Protein AF-A0A7W2A0J7-F1 (afdb_monomer)

Sequence (103 aa):
MSDKPVGTRTIIVDCYRELIMVRQPASFRKTPSKQKFIDYPKTHFAHDMMQLRRSQNMMYQGHRLNLGTATIDVGSDSARAMFLATDANEGQFIQHLYFTKEK

Radius of gyration: 15.53 Å; Cα contacts (8 Å, |Δi|>4): 138; chains: 1; bounding box: 38×36×39 Å

Nearest PDB structures (foldseek):
  1xeb-assembly6_F  TM=2.505E-01  e=4.031E+00  Pseudomonas aeruginosa

Foldseek 3Di:
DDQDWDDDKDWPLVVVVVVQVVPQDPVCVVPPDPVSRDDDDLVNVLVVV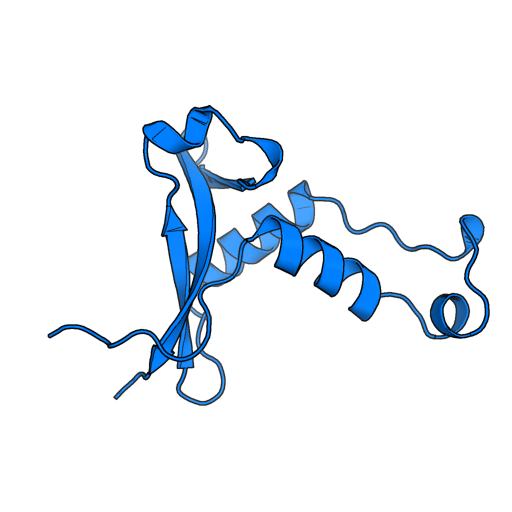LVCVVVVVQDDPQKGKDFAFDDPVCVVPVVRWHWRANDPPDTTTTTIITIGGHD

Structure (mmCIF, N/CA/C/O backbone):
data_AF-A0A7W2A0J7-F1
#
_entry.id   AF-A0A7W2A0J7-F1
#
loop_
_atom_site.group_PDB
_atom_site.id
_atom_site.type_symbol
_atom_site.label_atom_id
_atom_site.label_alt_id
_atom_site.label_comp_id
_atom_site.label_asym_id
_atom_site.label_entity_id
_atom_site.label_seq_id
_atom_site.pdbx_PDB_ins_code
_atom_site.Cartn_x
_atom_site.Cartn_y
_atom_site.Cartn_z
_atom_site.occupancy
_atom_site.B_iso_or_equiv
_atom_site.auth_seq_id
_atom_site.auth_comp_id
_atom_site.auth_asym_id
_atom_site.auth_atom_id
_atom_site.pdbx_PDB_model_num
ATOM 1 N N . MET A 1 1 ? 12.292 -19.014 -14.894 1.00 42.53 1 MET A N 1
ATOM 2 C CA . MET A 1 1 ? 11.123 -19.750 -14.360 1.00 42.53 1 MET A CA 1
ATOM 3 C C . MET A 1 1 ? 10.149 -18.714 -13.826 1.00 42.53 1 MET A C 1
ATOM 5 O O . MET 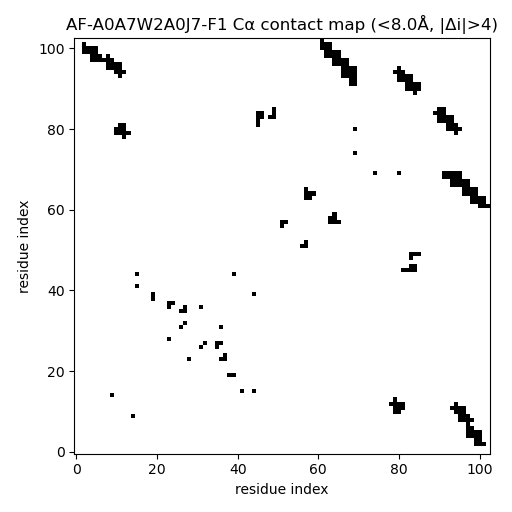A 1 1 ? 10.557 -17.931 -12.988 1.00 42.53 1 MET A O 1
ATOM 9 N N . SER A 1 2 ? 8.948 -18.602 -14.399 1.00 50.47 2 SER A N 1
ATOM 10 C CA . SER A 1 2 ? 8.006 -17.523 -14.066 1.00 50.47 2 SER A CA 1
ATOM 11 C C . SER A 1 2 ? 7.031 -17.994 -12.990 1.00 50.47 2 SER A C 1
ATOM 13 O O . SER A 1 2 ? 6.227 -18.898 -13.225 1.00 50.47 2 SER A O 1
ATOM 15 N N . ASP A 1 3 ? 7.142 -17.387 -11.814 1.00 65.31 3 ASP A N 1
ATOM 16 C CA . ASP A 1 3 ? 6.152 -17.452 -10.749 1.00 65.31 3 ASP A CA 1
ATOM 17 C C . ASP A 1 3 ? 4.818 -16.909 -11.275 1.00 65.31 3 ASP A C 1
ATOM 19 O O . ASP A 1 3 ? 4.685 -15.719 -11.572 1.00 65.31 3 ASP A O 1
ATOM 23 N N . LYS A 1 4 ? 3.825 -17.787 -11.454 1.00 73.25 4 LYS A N 1
ATOM 24 C CA . LYS A 1 4 ? 2.510 -17.360 -11.944 1.00 73.25 4 LYS A CA 1
ATOM 25 C C . LYS A 1 4 ? 1.831 -16.490 -10.879 1.00 73.25 4 LYS A C 1
ATOM 27 O O . LYS A 1 4 ? 1.771 -16.911 -9.719 1.00 73.25 4 LYS A O 1
ATOM 32 N N . PRO A 1 5 ? 1.289 -15.317 -11.252 1.00 78.56 5 PRO A N 1
ATOM 33 C CA . PRO A 1 5 ? 0.494 -14.521 -10.334 1.00 78.56 5 PRO A CA 1
ATOM 34 C C . PRO A 1 5 ? -0.747 -15.306 -9.896 1.00 78.56 5 PRO A C 1
ATOM 36 O O . PRO A 1 5 ? -1.359 -16.024 -10.692 1.00 78.56 5 PRO A O 1
ATOM 39 N N . VAL A 1 6 ? -1.101 -15.179 -8.621 1.00 83.06 6 VAL A N 1
ATOM 40 C CA . VAL A 1 6 ? -2.251 -15.837 -7.997 1.00 83.06 6 VAL A CA 1
ATOM 41 C C . VAL A 1 6 ? -3.198 -14.780 -7.443 1.00 83.06 6 VAL A C 1
ATOM 43 O O . VAL A 1 6 ? -2.774 -13.830 -6.787 1.00 83.06 6 VAL A O 1
ATOM 46 N N . GLY A 1 7 ? -4.492 -14.971 -7.704 1.00 82.50 7 GLY A N 1
ATOM 47 C CA . GLY A 1 7 ? -5.538 -14.026 -7.327 1.00 82.50 7 GLY A CA 1
ATOM 48 C C . GLY A 1 7 ? -5.601 -12.801 -8.241 1.00 82.50 7 GLY A C 1
ATOM 49 O O . GLY A 1 7 ? -5.043 -12.780 -9.339 1.00 82.50 7 GLY A O 1
ATOM 50 N N . THR A 1 8 ? -6.322 -11.781 -7.782 1.00 84.75 8 THR A N 1
ATOM 51 C CA . THR A 1 8 ? -6.535 -10.543 -8.536 1.00 84.75 8 THR A CA 1
ATOM 52 C C . THR A 1 8 ? -5.404 -9.555 -8.273 1.00 84.75 8 THR A C 1
ATOM 54 O O . THR A 1 8 ? -5.038 -9.302 -7.126 1.00 84.75 8 THR A O 1
ATOM 57 N N . ARG A 1 9 ? -4.867 -8.963 -9.343 1.00 87.44 9 ARG A N 1
ATOM 58 C CA . ARG A 1 9 ? -3.947 -7.826 -9.251 1.00 87.44 9 ARG A CA 1
ATOM 59 C C . ARG A 1 9 ? -4.735 -6.590 -8.821 1.00 87.44 9 ARG A C 1
ATOM 61 O O . ARG A 1 9 ? -5.630 -6.154 -9.540 1.00 87.44 9 ARG A O 1
ATOM 68 N N . THR A 1 10 ? -4.370 -6.009 -7.687 1.00 89.81 10 THR A N 1
ATOM 69 C CA . THR A 1 10 ? -5.111 -4.899 -7.069 1.00 89.81 10 THR A CA 1
ATOM 70 C C . THR A 1 10 ? -4.299 -3.616 -7.129 1.00 89.81 10 THR A C 1
ATOM 72 O O . THR A 1 10 ? -3.074 -3.647 -7.234 1.00 89.81 10 THR A O 1
ATOM 75 N N . ILE A 1 11 ? -4.968 -2.468 -7.105 1.00 91.25 11 ILE A N 1
ATOM 76 C CA . ILE A 1 11 ? -4.316 -1.159 -7.093 1.00 91.25 11 ILE A CA 1
ATOM 77 C C . ILE A 1 11 ? -3.866 -0.808 -5.680 1.00 91.25 11 ILE A C 1
ATOM 79 O O . ILE A 1 11 ? -4.617 -0.968 -4.718 1.00 91.25 11 ILE A O 1
ATOM 83 N N . ILE A 1 12 ? -2.646 -0.289 -5.556 1.00 90.88 12 ILE A N 1
ATOM 84 C CA . ILE A 1 12 ? -2.030 0.020 -4.261 1.00 90.88 12 ILE A CA 1
ATOM 85 C C . ILE A 1 12 ? -2.845 1.041 -3.456 1.00 90.88 12 ILE A C 1
ATOM 87 O O . ILE A 1 12 ? -2.956 0.921 -2.238 1.00 90.88 12 ILE A O 1
ATOM 91 N N . VAL A 1 13 ? -3.456 2.017 -4.131 1.00 89.88 13 VAL A N 1
ATOM 92 C CA . VAL A 1 13 ? -4.283 3.049 -3.491 1.00 89.88 13 VAL A CA 1
ATOM 93 C C . VAL A 1 13 ? -5.568 2.462 -2.912 1.00 89.88 13 VAL A C 1
ATOM 95 O O . VAL A 1 13 ? -5.978 2.865 -1.824 1.00 89.88 13 VAL A O 1
ATOM 98 N N . ASP A 1 14 ? -6.175 1.489 -3.589 1.00 90.44 14 ASP A N 1
ATOM 99 C CA . ASP A 1 14 ? -7.375 0.821 -3.084 1.00 90.44 14 ASP A CA 1
ATOM 100 C C . ASP A 1 14 ? -7.025 -0.067 -1.885 1.00 90.44 14 ASP A C 1
ATOM 102 O O . ASP A 1 14 ? -7.685 0.014 -0.852 1.00 90.44 14 ASP A O 1
ATOM 106 N N . CYS A 1 15 ? -5.903 -0.797 -1.942 1.00 90.25 15 CYS A N 1
ATOM 107 C CA . CYS A 1 15 ? -5.386 -1.524 -0.779 1.00 90.25 15 CYS A CA 1
ATOM 108 C C . CYS A 1 15 ? -5.113 -0.603 0.419 1.00 90.25 15 CYS A C 1
ATOM 110 O O . CYS A 1 15 ? -5.442 -0.958 1.548 1.00 90.25 15 CYS A O 1
ATOM 112 N N . TYR A 1 16 ? -4.542 0.582 0.191 1.00 91.06 16 TYR A N 1
ATOM 113 C CA . TYR A 1 16 ? -4.312 1.573 1.242 1.00 91.06 16 TYR A CA 1
ATOM 114 C C . TYR A 1 16 ? -5.625 2.057 1.878 1.00 91.06 16 TYR A C 1
ATOM 116 O O . TYR A 1 16 ? -5.722 2.114 3.104 1.00 91.06 16 TYR A O 1
ATOM 124 N N . ARG A 1 17 ? -6.650 2.364 1.072 1.00 89.81 17 ARG A N 1
ATOM 125 C CA . ARG A 1 17 ? -7.971 2.794 1.570 1.00 89.81 17 ARG A CA 1
ATOM 126 C C . ARG A 1 17 ? -8.623 1.726 2.444 1.00 89.81 17 ARG A C 1
ATOM 128 O O . ARG A 1 17 ? -9.072 2.037 3.546 1.00 89.81 17 ARG A O 1
ATOM 135 N N . GLU A 1 18 ? -8.619 0.479 1.984 1.00 90.62 18 GLU A N 1
ATOM 136 C CA . GLU A 1 18 ? -9.156 -0.649 2.751 1.00 90.62 18 GLU A CA 1
ATOM 137 C C . GLU A 1 18 ? -8.361 -0.875 4.040 1.00 90.62 18 GLU A C 1
ATOM 139 O O . GLU A 1 18 ? -8.936 -1.041 5.116 1.00 90.62 18 GLU A O 1
ATOM 144 N N . LEU A 1 19 ? -7.029 -0.793 3.972 1.00 90.00 19 LEU A N 1
ATOM 145 C CA . LEU A 1 19 ? -6.167 -0.932 5.142 1.00 90.00 19 LEU A CA 1
ATOM 146 C C . LEU A 1 19 ? -6.468 0.133 6.202 1.00 90.00 19 LEU A C 1
ATOM 148 O O . LEU A 1 19 ? -6.540 -0.203 7.383 1.00 90.00 19 LEU A O 1
ATOM 152 N N . ILE A 1 20 ? -6.679 1.394 5.810 1.00 91.12 20 ILE A N 1
ATOM 153 C CA . ILE A 1 20 ? -7.070 2.457 6.748 1.00 91.12 20 ILE A CA 1
ATOM 154 C C . ILE A 1 20 ? -8.342 2.065 7.494 1.00 91.12 20 ILE A C 1
ATOM 156 O O . ILE A 1 20 ? -8.384 2.197 8.717 1.00 91.12 20 ILE A O 1
ATOM 160 N N . MET A 1 21 ? -9.357 1.576 6.777 1.00 89.75 21 MET A N 1
ATOM 161 C CA . MET A 1 21 ? -10.642 1.189 7.365 1.00 89.75 21 MET A CA 1
ATOM 162 C C . MET A 1 21 ? -10.494 -0.012 8.302 1.00 89.75 21 MET A C 1
ATOM 164 O O . MET A 1 21 ? -11.006 0.005 9.425 1.00 89.75 21 MET A O 1
ATOM 168 N N . VAL A 1 22 ? -9.730 -1.026 7.893 1.00 89.56 22 VAL A N 1
ATOM 169 C CA . VAL A 1 22 ? -9.460 -2.216 8.711 1.00 89.56 22 VAL A CA 1
ATOM 170 C C . VAL A 1 22 ? -8.634 -1.868 9.949 1.00 89.56 22 VAL A C 1
ATOM 172 O O . VAL A 1 22 ? -8.849 -2.460 11.001 1.00 89.56 22 VAL A O 1
ATOM 175 N N . ARG A 1 23 ? -7.730 -0.888 9.901 1.00 89.06 23 ARG A N 1
ATOM 176 C CA . ARG A 1 23 ? -6.945 -0.476 11.080 1.00 89.06 23 ARG A CA 1
ATOM 177 C C . ARG A 1 23 ? -7.732 0.361 12.087 1.00 89.06 23 ARG A C 1
ATOM 179 O O . ARG A 1 23 ? -7.248 0.547 13.202 1.00 89.06 23 ARG A O 1
ATOM 186 N N . GLN A 1 24 ? -8.930 0.838 11.743 1.00 91.06 24 GLN A N 1
ATOM 187 C CA . GLN A 1 24 ? -9.707 1.673 12.655 1.00 91.06 24 GLN A CA 1
ATOM 188 C C . GLN A 1 24 ? -10.065 0.933 13.954 1.00 91.06 24 GLN A C 1
ATOM 190 O O . GLN A 1 24 ? -10.422 -0.254 13.917 1.00 91.06 24 GLN A O 1
ATOM 195 N N . PRO A 1 25 ? -10.033 1.632 15.102 1.00 89.50 25 PRO A N 1
ATOM 196 C CA . PRO A 1 25 ? -10.337 1.044 16.397 1.00 89.50 25 PRO A CA 1
ATOM 197 C C . PRO A 1 25 ? -11.811 0.635 16.495 1.00 89.50 25 PRO A C 1
ATOM 199 O O . PRO A 1 25 ? -12.687 1.178 15.817 1.00 89.50 25 PRO A O 1
ATOM 202 N N . ALA A 1 26 ? -12.117 -0.289 17.410 1.00 87.06 26 ALA A N 1
ATOM 203 C CA . ALA A 1 26 ? -13.489 -0.746 17.643 1.00 87.06 26 ALA A CA 1
ATOM 204 C C . ALA A 1 26 ? -14.456 0.408 17.982 1.00 87.06 26 ALA A C 1
ATOM 206 O O . ALA A 1 26 ? -15.633 0.350 17.628 1.00 87.06 26 ALA A O 1
ATOM 207 N N . SER A 1 27 ? -13.959 1.472 18.622 1.00 87.19 27 SER A N 1
ATOM 208 C CA . SER A 1 27 ? -14.721 2.688 18.927 1.00 87.19 27 SER A CA 1
ATOM 209 C C . SER A 1 27 ? -15.224 3.407 17.672 1.00 87.19 27 SER A C 1
ATOM 211 O O . SER A 1 27 ? -16.363 3.876 17.667 1.00 87.19 27 SER A O 1
ATOM 213 N N . PHE A 1 28 ? -14.412 3.461 16.613 1.00 89.94 28 PHE A N 1
ATOM 214 C CA . PHE A 1 28 ? -14.796 4.017 15.318 1.00 89.94 28 PHE A CA 1
ATOM 215 C C . PHE A 1 28 ? -15.756 3.084 14.578 1.00 89.94 28 PHE A C 1
ATOM 217 O O . PHE A 1 28 ? -16.772 3.536 14.065 1.00 89.94 28 PHE A O 1
ATOM 224 N N . ARG A 1 29 ? -15.498 1.770 14.583 1.00 86.25 29 ARG A N 1
ATOM 225 C CA . ARG A 1 29 ? -16.360 0.793 13.889 1.00 86.25 29 ARG A CA 1
ATOM 226 C C . ARG A 1 29 ? -17.781 0.733 14.459 1.00 86.25 29 ARG A C 1
ATOM 228 O O . ARG A 1 29 ? -18.728 0.554 13.705 1.00 86.25 29 ARG A O 1
ATOM 235 N N . LYS A 1 30 ? -17.933 0.883 15.780 1.00 89.44 30 LYS A N 1
ATOM 236 C CA . LYS A 1 30 ? -19.247 0.912 16.450 1.00 89.44 30 LYS A CA 1
ATOM 237 C C . LYS A 1 30 ? -19.971 2.246 16.276 1.00 89.44 30 LYS A C 1
ATOM 239 O O . LYS A 1 30 ? -21.195 2.280 16.232 1.00 89.44 30 LYS A O 1
ATOM 244 N N . THR A 1 31 ? -19.232 3.352 16.237 1.00 88.69 31 THR A N 1
ATOM 245 C CA . THR A 1 31 ? -19.808 4.697 16.119 1.00 88.69 31 THR A CA 1
ATOM 246 C C . THR A 1 31 ? -18.877 5.573 15.284 1.00 88.69 31 THR A C 1
ATOM 248 O O . THR A 1 31 ? -18.014 6.255 15.854 1.00 88.69 31 THR A O 1
ATOM 251 N N . PRO A 1 32 ? -19.031 5.558 13.950 1.00 86.94 32 PRO A N 1
ATOM 252 C CA . PRO A 1 32 ? -18.154 6.298 13.056 1.00 86.94 32 PRO A CA 1
ATOM 253 C C . PRO A 1 32 ? -18.279 7.801 13.304 1.00 86.94 32 PRO A C 1
ATOM 255 O O . PRO A 1 32 ? -19.362 8.375 13.211 1.00 86.94 32 PRO A O 1
ATOM 258 N N . SER A 1 33 ? -17.169 8.457 13.631 1.00 90.50 33 SER A N 1
ATOM 259 C CA . SER A 1 33 ? -17.108 9.916 13.720 1.00 90.50 33 SER A CA 1
ATOM 260 C C . SER A 1 33 ? -15.714 10.409 13.354 1.00 90.50 33 SER A C 1
ATOM 262 O O . SER A 1 33 ? -14.726 9.704 13.560 1.00 90.50 33 SER A O 1
ATOM 264 N N . LYS A 1 34 ? -15.618 11.644 12.843 1.00 86.69 34 LYS A N 1
ATOM 265 C CA . LYS A 1 34 ? -14.327 12.255 12.479 1.00 86.69 34 LYS A CA 1
ATOM 266 C C . LYS A 1 34 ? -13.353 12.321 13.661 1.00 86.69 34 LYS A C 1
ATOM 268 O O . LYS A 1 34 ? -12.162 12.159 13.468 1.00 86.69 34 LYS A O 1
ATOM 273 N N . GLN A 1 35 ? -13.862 12.508 14.880 1.00 87.94 35 GLN A N 1
ATOM 274 C CA . GLN A 1 35 ? -13.050 12.571 16.103 1.00 87.94 35 GLN A CA 1
ATOM 275 C C . GLN A 1 35 ? -12.446 11.217 16.500 1.00 87.94 35 GLN A C 1
ATOM 277 O O . GLN A 1 35 ? -11.438 11.177 17.195 1.00 87.94 35 GLN A O 1
ATOM 282 N N . LYS A 1 36 ? -13.076 10.108 16.097 1.00 85.75 36 LYS A N 1
ATOM 283 C CA . LYS A 1 36 ? -12.625 8.741 16.403 1.00 85.75 36 LYS A CA 1
ATOM 284 C C . LYS A 1 36 ? -11.811 8.121 15.268 1.00 85.75 36 LYS A C 1
ATOM 286 O O . LYS A 1 36 ? -11.339 6.997 15.416 1.00 85.75 36 LYS A O 1
ATOM 291 N N . PHE A 1 37 ? -11.703 8.820 14.139 1.00 89.25 37 PHE A N 1
ATOM 292 C CA . PHE A 1 37 ? -10.924 8.378 12.996 1.00 89.25 37 PHE A CA 1
ATOM 293 C C . PHE A 1 37 ? -9.439 8.533 13.308 1.00 89.25 37 PHE A C 1
ATOM 295 O O . PHE A 1 37 ? -8.979 9.624 13.643 1.00 89.25 37 PHE A O 1
ATOM 302 N N . ILE A 1 38 ? -8.697 7.439 13.184 1.00 89.31 38 ILE A N 1
ATOM 303 C CA . ILE A 1 38 ? -7.243 7.455 13.293 1.00 89.31 38 ILE A CA 1
ATOM 304 C C . ILE A 1 38 ? -6.689 7.506 11.878 1.00 89.31 38 ILE A C 1
ATOM 306 O O . ILE A 1 38 ? -6.851 6.554 11.112 1.00 89.31 38 ILE A O 1
ATOM 310 N N . ASP A 1 39 ? -6.054 8.625 11.538 1.00 87.06 39 ASP A N 1
ATOM 311 C CA . ASP A 1 39 ? -5.418 8.768 10.237 1.00 87.06 39 ASP A CA 1
ATOM 312 C C . ASP A 1 39 ? -4.178 7.876 10.142 1.00 87.06 39 ASP A C 1
ATOM 314 O O . ASP A 1 39 ? -3.425 7.696 11.103 1.00 87.06 39 ASP A O 1
ATOM 318 N N . TYR A 1 40 ? -3.967 7.316 8.959 1.00 90.00 40 TYR A N 1
ATOM 319 C CA . TYR A 1 40 ? -2.771 6.560 8.632 1.00 90.00 40 TYR A CA 1
ATOM 320 C C . TYR A 1 40 ? -2.190 7.161 7.357 1.00 90.00 40 TYR A C 1
ATOM 322 O O . TYR A 1 40 ? -2.620 6.778 6.273 1.00 90.00 40 TYR A O 1
ATOM 330 N N . PRO A 1 41 ? -1.253 8.120 7.474 1.00 89.56 41 PRO A N 1
ATOM 331 C CA . PRO A 1 41 ? -0.773 8.895 6.340 1.00 89.56 41 PRO A CA 1
ATOM 332 C C . PRO A 1 41 ? -0.169 8.034 5.228 1.00 89.56 41 PRO A C 1
ATOM 334 O O . PRO A 1 41 ? 0.548 7.062 5.482 1.00 89.56 41 PRO A O 1
ATOM 337 N N . LYS A 1 42 ? -0.361 8.464 3.975 1.00 87.12 42 LYS A N 1
ATOM 338 C CA . LYS A 1 42 ? 0.223 7.808 2.790 1.00 87.12 42 LYS A CA 1
ATOM 339 C C . LYS A 1 42 ? 1.744 7.653 2.885 1.00 87.12 42 LYS A C 1
ATOM 341 O O . LYS A 1 42 ? 2.279 6.656 2.415 1.00 87.12 42 LYS A O 1
ATOM 346 N N . THR A 1 43 ? 2.435 8.615 3.497 1.00 86.62 43 THR A N 1
ATOM 347 C CA . THR A 1 43 ? 3.892 8.584 3.700 1.00 86.62 43 THR A CA 1
ATOM 348 C C . THR A 1 43 ? 4.323 7.444 4.618 1.00 86.62 43 THR A C 1
ATOM 350 O O . THR A 1 43 ? 5.318 6.782 4.333 1.00 86.62 43 THR A O 1
ATOM 353 N N . HIS A 1 44 ? 3.556 7.165 5.676 1.00 89.38 44 HIS A N 1
ATOM 354 C CA . HIS A 1 44 ? 3.823 6.041 6.573 1.00 89.38 44 HIS A CA 1
ATOM 355 C C . HIS A 1 44 ? 3.596 4.712 5.858 1.00 89.38 44 HIS A C 1
ATOM 357 O O . HIS A 1 44 ? 4.449 3.837 5.924 1.00 89.38 44 HIS A O 1
ATOM 363 N N . PHE A 1 45 ? 2.505 4.584 5.097 1.00 89.88 45 PHE A N 1
ATOM 364 C CA . PHE A 1 45 ? 2.273 3.383 4.294 1.00 89.88 45 PHE A CA 1
ATOM 365 C C . PHE A 1 45 ? 3.374 3.148 3.254 1.00 89.88 45 PHE A C 1
ATOM 367 O O . PHE A 1 45 ? 3.867 2.030 3.123 1.00 89.88 45 PHE A O 1
ATOM 374 N N . ALA A 1 46 ? 3.812 4.197 2.554 1.00 88.94 46 ALA A N 1
ATOM 375 C CA . ALA A 1 46 ? 4.920 4.097 1.611 1.00 88.94 46 ALA A CA 1
ATOM 376 C C . ALA A 1 46 ? 6.219 3.638 2.297 1.00 88.94 46 ALA A C 1
ATOM 378 O O . ALA A 1 46 ? 6.915 2.757 1.786 1.00 88.94 46 ALA A O 1
ATOM 379 N N . HIS A 1 47 ? 6.521 4.188 3.475 1.00 88.12 47 HIS A N 1
ATOM 380 C CA . HIS A 1 47 ? 7.670 3.775 4.275 1.00 88.12 47 HIS A CA 1
ATOM 381 C C . HIS A 1 47 ? 7.560 2.309 4.725 1.00 88.12 47 HIS A C 1
ATOM 383 O O . HIS A 1 47 ? 8.507 1.547 4.541 1.00 88.12 47 HIS A O 1
ATOM 389 N N . ASP A 1 48 ? 6.406 1.879 5.237 1.00 88.88 48 ASP A N 1
ATOM 390 C CA . ASP A 1 48 ? 6.179 0.499 5.685 1.00 88.88 48 ASP A CA 1
ATOM 391 C C . ASP A 1 48 ? 6.349 -0.499 4.527 1.00 88.88 48 ASP A C 1
ATOM 393 O O . ASP A 1 48 ? 7.052 -1.502 4.657 1.00 88.88 48 ASP A O 1
ATOM 397 N N . MET A 1 49 ? 5.795 -0.189 3.351 1.00 88.06 49 MET A N 1
ATOM 398 C CA . MET A 1 49 ? 5.967 -1.000 2.139 1.00 88.06 49 MET A CA 1
ATOM 399 C C . MET A 1 49 ? 7.431 -1.088 1.698 1.00 88.06 49 MET A C 1
ATOM 401 O O . MET A 1 49 ? 7.892 -2.145 1.257 1.00 88.06 49 MET A O 1
ATOM 4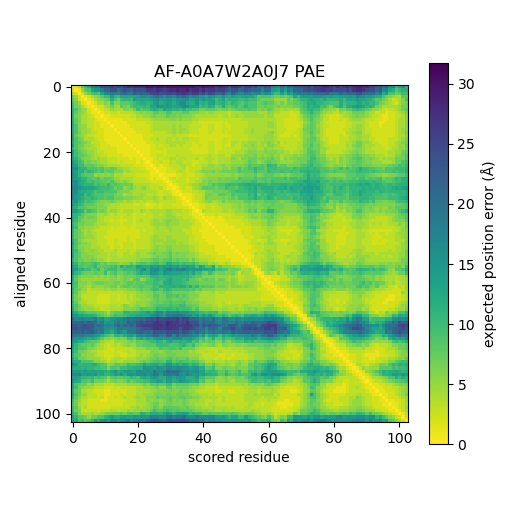05 N N . MET A 1 50 ? 8.180 0.005 1.838 1.00 87.81 50 MET A N 1
ATOM 406 C CA . MET A 1 50 ? 9.613 0.030 1.564 1.00 87.81 50 MET A CA 1
ATOM 407 C C . MET A 1 50 ? 10.409 -0.824 2.548 1.00 87.81 50 MET A C 1
ATOM 409 O O . MET A 1 50 ? 11.282 -1.584 2.124 1.00 87.81 50 MET A O 1
ATOM 413 N N . GLN A 1 51 ? 10.088 -0.760 3.839 1.00 86.94 51 GLN A N 1
ATOM 414 C CA . GLN A 1 51 ? 10.723 -1.602 4.854 1.00 86.94 51 GLN A CA 1
ATOM 415 C C . GLN A 1 51 ? 10.417 -3.087 4.624 1.00 86.94 51 GLN A C 1
ATOM 417 O O . GLN A 1 51 ? 11.323 -3.920 4.697 1.00 86.94 51 GLN A O 1
ATOM 422 N N . LEU A 1 52 ? 9.182 -3.436 4.247 1.00 85.25 52 LEU A N 1
ATOM 423 C CA . LEU A 1 52 ? 8.814 -4.803 3.853 1.00 85.25 52 LEU A CA 1
ATOM 424 C C . LEU A 1 52 ? 9.613 -5.281 2.633 1.00 85.25 52 LEU A C 1
ATOM 426 O O . LEU A 1 52 ? 10.083 -6.418 2.603 1.00 85.25 52 LEU A O 1
ATOM 430 N N . ARG A 1 53 ? 9.831 -4.404 1.644 1.00 84.19 53 ARG A N 1
ATOM 431 C CA . ARG A 1 53 ? 10.624 -4.730 0.447 1.00 84.19 53 ARG A CA 1
ATOM 432 C C . ARG A 1 53 ? 12.087 -4.973 0.808 1.00 84.19 53 ARG A C 1
ATOM 434 O O . ARG A 1 53 ? 12.687 -5.938 0.340 1.00 84.19 53 ARG A O 1
ATOM 441 N N . ARG A 1 54 ? 12.662 -4.096 1.635 1.00 83.69 54 ARG A N 1
ATOM 442 C CA . ARG A 1 54 ? 14.071 -4.155 2.059 1.00 83.69 54 ARG A CA 1
ATOM 443 C C . ARG A 1 54 ? 14.355 -5.361 2.946 1.00 83.69 54 ARG A C 1
ATOM 445 O O . ARG A 1 54 ? 15.348 -6.042 2.731 1.00 83.69 54 ARG A O 1
ATOM 452 N N . SER A 1 55 ? 13.457 -5.662 3.877 1.00 83.94 55 SER A N 1
ATOM 453 C CA . SER A 1 55 ? 13.565 -6.833 4.755 1.00 83.94 55 SER A CA 1
ATOM 454 C C . SER A 1 55 ? 13.349 -8.169 4.034 1.00 83.94 55 SER A C 1
ATOM 456 O O . SER A 1 55 ? 13.476 -9.210 4.668 1.00 83.94 55 SER A O 1
ATOM 458 N N . GLN A 1 56 ? 12.996 -8.156 2.738 1.00 76.44 56 GLN A N 1
ATOM 459 C CA . GLN A 1 56 ? 12.559 -9.332 1.971 1.00 76.44 56 GLN A CA 1
ATOM 460 C C . GLN A 1 56 ? 11.384 -10.081 2.631 1.00 76.44 56 GLN A C 1
ATOM 462 O O . GLN A 1 56 ? 11.048 -11.194 2.236 1.00 76.44 56 GLN A O 1
ATOM 467 N N . ASN A 1 57 ? 10.701 -9.453 3.592 1.00 77.00 57 ASN A N 1
ATOM 468 C CA . ASN A 1 57 ? 9.628 -10.056 4.371 1.00 77.00 57 ASN A CA 1
ATOM 469 C C . ASN A 1 57 ? 8.262 -9.798 3.720 1.00 77.00 57 ASN A C 1
ATOM 471 O O . ASN A 1 57 ? 7.322 -9.298 4.333 1.00 77.00 57 ASN A O 1
ATOM 475 N N . MET A 1 58 ? 8.177 -10.099 2.425 1.00 81.81 58 MET A N 1
ATOM 476 C CA . MET A 1 58 ? 6.951 -10.005 1.627 1.00 81.81 58 MET A CA 1
ATOM 477 C C . MET A 1 58 ? 6.269 -11.367 1.476 1.00 81.81 58 MET A C 1
ATOM 479 O O . MET A 1 58 ? 5.490 -11.567 0.550 1.00 81.81 58 MET A O 1
ATOM 483 N N . MET A 1 59 ? 6.570 -12.315 2.361 1.00 82.69 59 MET A N 1
ATOM 484 C CA . MET A 1 59 ? 6.041 -13.672 2.305 1.00 82.69 59 MET A CA 1
ATOM 485 C C . MET A 1 59 ? 4.931 -13.839 3.333 1.00 82.69 59 MET A C 1
ATOM 487 O O . MET A 1 59 ? 5.091 -13.515 4.508 1.00 82.69 59 MET A O 1
ATOM 491 N N . TYR A 1 60 ? 3.800 -14.380 2.901 1.00 82.56 60 TYR A N 1
ATOM 492 C CA . TYR A 1 60 ? 2.697 -14.729 3.780 1.00 82.56 60 TYR A CA 1
ATOM 493 C C . TYR A 1 60 ? 2.068 -16.040 3.317 1.00 82.56 60 TYR A C 1
ATOM 495 O O . TYR A 1 60 ? 1.574 -16.134 2.197 1.00 82.56 60 TYR A O 1
ATOM 503 N N . GLN A 1 61 ? 2.096 -17.067 4.174 1.00 84.62 61 GLN A N 1
ATOM 504 C CA . GLN A 1 61 ? 1.493 -18.382 3.903 1.00 84.62 61 GLN A CA 1
ATOM 505 C C . GLN A 1 61 ? 1.892 -18.982 2.534 1.00 84.62 61 GLN A C 1
ATOM 507 O O . GLN A 1 61 ? 1.030 -19.400 1.762 1.00 84.62 61 GLN A O 1
ATOM 512 N N . GLY A 1 62 ? 3.187 -18.971 2.191 1.00 84.00 62 GLY A N 1
ATOM 513 C CA . GLY A 1 62 ? 3.694 -19.488 0.906 1.00 84.00 62 GLY A CA 1
ATOM 514 C C . GLY A 1 62 ? 3.372 -18.616 -0.318 1.00 84.00 62 GLY A C 1
ATOM 515 O O . GLY A 1 62 ? 3.560 -19.043 -1.457 1.00 84.00 62 GLY A O 1
ATOM 516 N N . HIS A 1 63 ? 2.867 -17.398 -0.102 1.00 85.00 63 HIS A N 1
ATOM 517 C CA . HIS A 1 63 ? 2.627 -16.416 -1.152 1.00 85.00 63 HIS A CA 1
ATOM 518 C C . HIS A 1 63 ? 3.567 -15.231 -0.980 1.00 85.00 63 HIS A C 1
ATOM 520 O O . HIS A 1 63 ? 3.645 -14.637 0.096 1.00 85.00 63 HIS A O 1
ATOM 526 N N . ARG A 1 64 ? 4.233 -14.840 -2.062 1.00 88.31 64 ARG A N 1
ATOM 527 C CA . ARG A 1 64 ? 5.069 -13.648 -2.108 1.00 88.31 64 ARG A CA 1
ATOM 528 C C . ARG A 1 64 ? 4.268 -12.472 -2.649 1.00 88.31 64 ARG A C 1
ATOM 530 O O . ARG A 1 64 ? 3.717 -12.543 -3.745 1.00 88.31 64 ARG A O 1
ATOM 537 N N . LEU A 1 65 ? 4.212 -11.383 -1.895 1.00 88.94 65 LEU A N 1
ATOM 538 C CA . LEU A 1 65 ? 3.685 -10.103 -2.345 1.00 88.94 65 LEU A CA 1
ATOM 539 C C . LEU A 1 65 ? 4.698 -9.429 -3.272 1.00 88.94 65 LEU A C 1
ATOM 541 O O . LEU A 1 65 ? 5.863 -9.248 -2.925 1.00 88.94 65 LEU A O 1
ATOM 545 N N . ASN A 1 66 ? 4.235 -9.018 -4.444 1.00 88.62 66 ASN A N 1
ATOM 546 C CA . ASN A 1 66 ? 5.028 -8.323 -5.442 1.00 88.62 66 ASN A CA 1
ATOM 547 C C . ASN A 1 66 ? 4.439 -6.941 -5.723 1.00 88.62 66 ASN A C 1
ATOM 549 O O . ASN A 1 66 ? 3.219 -6.743 -5.730 1.00 88.62 66 ASN A O 1
ATOM 553 N N . LEU A 1 67 ? 5.332 -5.987 -5.987 1.00 88.44 67 LEU A N 1
ATOM 554 C CA . LEU A 1 67 ? 4.994 -4.603 -6.301 1.00 88.44 67 LEU A CA 1
ATOM 555 C C . LEU A 1 67 ? 5.154 -4.376 -7.804 1.00 88.44 67 LEU A C 1
ATOM 557 O O . LEU A 1 67 ? 6.252 -4.478 -8.346 1.00 88.44 67 LEU A O 1
ATOM 561 N N . GLY A 1 68 ? 4.053 -4.081 -8.487 1.00 87.44 68 GLY A N 1
ATOM 562 C CA . GLY A 1 68 ? 4.050 -3.723 -9.900 1.00 87.44 68 GLY A CA 1
ATOM 563 C C . GLY A 1 68 ? 4.290 -2.230 -10.084 1.00 87.44 68 GLY A C 1
ATOM 564 O O . GLY A 1 68 ? 3.465 -1.419 -9.650 1.00 87.44 68 GLY A O 1
ATOM 565 N N . THR A 1 69 ? 5.386 -1.882 -10.755 1.00 86.12 69 THR A N 1
ATOM 566 C CA . THR A 1 69 ? 5.702 -0.505 -11.140 1.00 86.12 69 THR A CA 1
ATOM 567 C C . THR A 1 69 ? 4.681 0.034 -12.144 1.00 86.12 69 THR A C 1
ATOM 569 O O . THR A 1 69 ? 4.120 -0.712 -12.951 1.00 86.12 69 THR A O 1
ATOM 572 N N . ALA A 1 70 ? 4.419 1.336 -12.073 1.00 79.25 70 ALA A N 1
ATOM 573 C CA . ALA A 1 70 ? 3.681 2.056 -13.097 1.00 79.25 70 ALA A CA 1
ATOM 574 C C . ALA A 1 70 ? 4.548 2.142 -14.365 1.00 79.25 70 ALA A C 1
ATOM 576 O O . ALA A 1 70 ? 5.735 2.460 -14.292 1.00 79.25 70 ALA A O 1
ATOM 577 N N . THR A 1 71 ?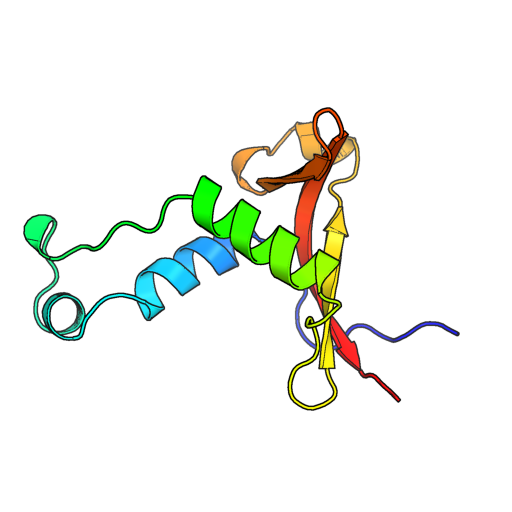 3.965 1.837 -15.522 1.00 69.38 71 THR A N 1
ATOM 578 C CA . THR A 1 71 ? 4.595 2.092 -16.828 1.00 69.38 71 THR A CA 1
ATOM 579 C C . THR A 1 71 ? 4.235 3.508 -17.291 1.00 69.38 71 THR A C 1
ATOM 581 O O . THR A 1 71 ? 3.276 4.089 -16.788 1.00 69.38 71 THR A O 1
ATOM 584 N N . ILE A 1 72 ? 5.027 4.089 -18.199 1.00 55.50 72 ILE A N 1
ATOM 585 C CA . ILE A 1 72 ? 4.998 5.523 -18.567 1.00 55.50 72 ILE A CA 1
ATOM 586 C C . ILE A 1 72 ? 3.594 6.031 -18.964 1.00 55.50 72 ILE A C 1
ATOM 588 O O . ILE A 1 72 ? 3.248 7.159 -18.620 1.00 55.50 72 ILE A O 1
ATOM 592 N N . ASP A 1 73 ? 2.744 5.192 -19.564 1.00 52.09 73 ASP A N 1
ATOM 593 C CA . ASP A 1 73 ? 1.358 5.552 -19.925 1.00 52.09 73 ASP A CA 1
ATOM 594 C C . ASP A 1 73 ? 0.438 5.832 -18.722 1.00 52.09 73 ASP A C 1
ATOM 596 O O . ASP A 1 73 ? -0.598 6.489 -18.847 1.00 52.09 73 ASP A O 1
ATOM 600 N N . VAL A 1 74 ? 0.827 5.392 -17.523 1.00 47.75 74 VAL A N 1
ATOM 601 C CA . VAL A 1 74 ? 0.053 5.566 -16.286 1.00 47.75 74 VAL A CA 1
ATOM 602 C C . VAL A 1 74 ? 0.447 6.833 -15.517 1.00 47.75 74 VAL A C 1
ATOM 604 O O . VAL A 1 74 ? -0.163 7.169 -14.503 1.00 47.75 74 VAL A O 1
ATOM 607 N N . GLY A 1 75 ? 1.400 7.619 -16.032 1.00 48.16 75 GLY A N 1
ATOM 608 C CA . GLY A 1 75 ? 1.639 8.985 -15.545 1.00 48.16 75 GLY A CA 1
ATOM 609 C C . GLY A 1 75 ? 0.385 9.876 -15.606 1.00 48.16 75 GLY A C 1
ATOM 610 O O . GLY A 1 75 ? 0.314 10.884 -14.906 1.00 48.16 75 GLY A O 1
ATOM 611 N N . SER A 1 76 ? -0.619 9.474 -16.393 1.00 50.22 76 SER A N 1
ATOM 612 C CA . SER A 1 76 ? -1.912 10.143 -16.550 1.00 50.22 76 SER A CA 1
ATOM 613 C C . SER A 1 76 ? -2.910 9.900 -15.404 1.00 50.22 76 SER A C 1
ATOM 615 O O . SER A 1 76 ? -3.800 10.727 -15.218 1.00 50.22 76 SER A O 1
ATOM 617 N N . ASP A 1 77 ? -2.754 8.844 -14.590 1.00 63.19 77 ASP A N 1
ATOM 618 C CA . ASP A 1 77 ? -3.644 8.549 -13.451 1.00 63.19 77 ASP A CA 1
ATOM 619 C C . ASP A 1 77 ? -2.853 8.404 -12.139 1.00 63.19 77 ASP A C 1
ATOM 621 O O . ASP A 1 77 ? -2.825 7.367 -11.464 1.00 63.19 77 ASP A O 1
ATOM 625 N N . SER A 1 78 ? -2.185 9.498 -11.765 1.00 65.62 78 SER A N 1
ATOM 626 C CA . SER A 1 78 ? -1.443 9.637 -10.504 1.00 65.62 78 SER A CA 1
ATOM 627 C C . SER A 1 78 ? -2.295 9.354 -9.259 1.00 65.62 78 SER A C 1
ATOM 629 O O . SER A 1 78 ? -1.750 9.041 -8.200 1.00 65.62 78 SER A O 1
ATOM 631 N N . ALA A 1 79 ? -3.628 9.383 -9.374 1.00 76.81 79 ALA A N 1
ATOM 632 C CA . ALA A 1 79 ? -4.545 9.041 -8.292 1.00 76.81 79 ALA A CA 1
ATOM 633 C C . ALA A 1 79 ? -4.527 7.546 -7.924 1.00 76.81 79 ALA A C 1
ATOM 635 O O . ALA A 1 79 ? -5.014 7.188 -6.848 1.00 76.81 79 ALA A O 1
ATOM 636 N N . ARG A 1 80 ? -3.965 6.680 -8.779 1.00 82.62 80 ARG A N 1
ATOM 637 C CA . ARG A 1 80 ? -3.902 5.216 -8.589 1.00 82.62 80 ARG A CA 1
ATOM 638 C C . ARG A 1 80 ? -2.496 4.688 -8.325 1.00 82.62 80 ARG A C 1
ATOM 640 O O . ARG A 1 80 ? -2.340 3.499 -8.048 1.00 82.62 80 ARG A O 1
ATOM 647 N N . ALA A 1 81 ? -1.487 5.549 -8.376 1.00 86.12 81 ALA A N 1
ATOM 648 C CA . ALA A 1 81 ? -0.108 5.194 -8.084 1.00 86.12 81 ALA A CA 1
ATOM 649 C C . ALA A 1 81 ? 0.346 5.776 -6.741 1.00 86.12 81 ALA A C 1
ATOM 651 O O . ALA A 1 81 ? -0.194 6.760 -6.23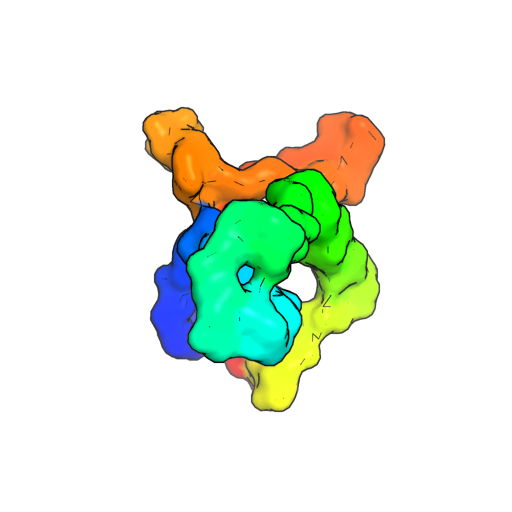5 1.00 86.12 81 ALA A O 1
ATOM 652 N N . MET A 1 82 ? 1.369 5.162 -6.159 1.00 87.69 82 MET A N 1
ATOM 653 C CA . MET A 1 82 ? 2.043 5.667 -4.975 1.00 87.69 82 MET A CA 1
ATOM 654 C C . MET A 1 82 ? 3.551 5.625 -5.183 1.00 87.69 82 MET A C 1
ATOM 656 O O . MET A 1 82 ? 4.097 4.620 -5.637 1.00 87.69 82 MET A O 1
ATOM 660 N N . PHE A 1 83 ? 4.220 6.725 -4.854 1.00 86.81 83 PHE A N 1
ATOM 661 C CA .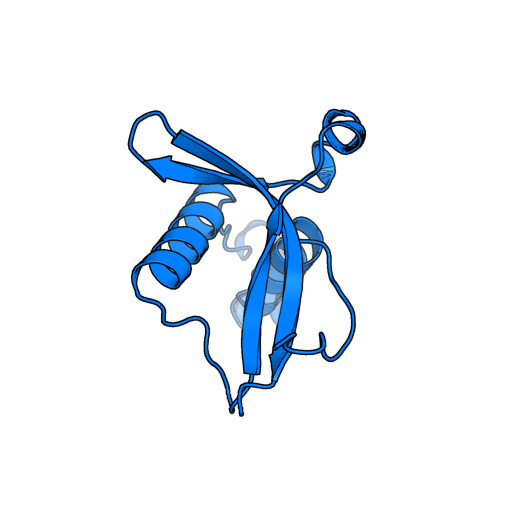 PHE A 1 83 ? 5.671 6.799 -4.907 1.00 86.81 83 PHE A CA 1
ATOM 662 C C . PHE A 1 83 ? 6.278 6.088 -3.697 1.00 86.81 83 PHE A C 1
ATOM 664 O O . PHE A 1 83 ? 5.961 6.424 -2.555 1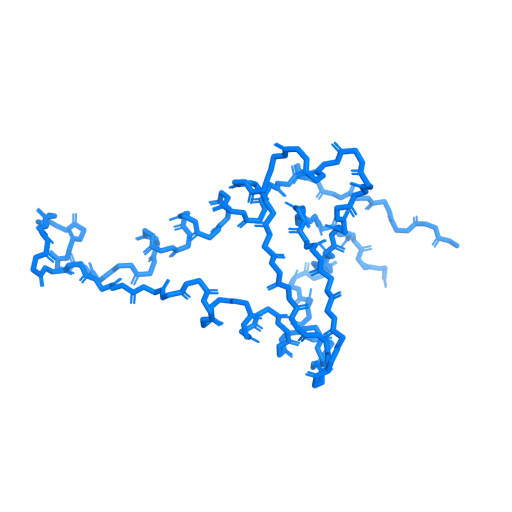.00 86.81 83 PHE A O 1
ATOM 671 N N . LEU A 1 84 ? 7.151 5.117 -3.955 1.00 87.69 84 LEU A N 1
ATOM 672 C CA . LEU A 1 84 ? 7.963 4.461 -2.938 1.00 87.69 84 LEU A CA 1
ATOM 673 C C . LEU A 1 84 ? 9.423 4.875 -3.126 1.00 87.69 84 LEU A C 1
ATOM 675 O O . LEU A 1 84 ? 10.028 4.546 -4.148 1.00 87.69 84 LEU A O 1
ATOM 679 N N . ALA A 1 85 ? 9.977 5.581 -2.142 1.00 83.75 85 ALA A N 1
ATOM 680 C CA . ALA A 1 85 ? 11.380 5.983 -2.137 1.00 83.75 85 ALA A CA 1
ATOM 681 C C . ALA A 1 85 ? 12.274 4.768 -1.854 1.00 83.75 85 ALA A C 1
ATOM 683 O O . ALA A 1 85 ? 12.227 4.200 -0.762 1.00 83.75 85 ALA A O 1
ATOM 684 N N . THR A 1 86 ? 13.070 4.355 -2.837 1.00 77.50 86 THR A N 1
ATOM 685 C CA . THR A 1 86 ? 14.011 3.237 -2.714 1.00 77.50 86 THR A CA 1
ATOM 686 C C . THR A 1 86 ? 15.342 3.657 -2.114 1.00 77.50 86 THR A C 1
ATOM 688 O O . THR A 1 86 ? 15.933 2.854 -1.389 1.00 77.50 86 THR A O 1
ATOM 691 N N . ASP A 1 87 ? 15.765 4.900 -2.347 1.00 76.31 87 ASP A N 1
ATOM 692 C CA . ASP A 1 87 ? 16.971 5.519 -1.788 1.00 76.31 87 ASP A CA 1
ATOM 693 C C . ASP A 1 87 ? 16.800 7.051 -1.671 1.00 76.31 87 ASP A C 1
ATOM 695 O O . ASP A 1 87 ? 15.737 7.579 -1.996 1.00 76.31 87 ASP A O 1
ATOM 699 N N . ALA A 1 88 ? 17.824 7.778 -1.213 1.00 72.44 88 ALA A N 1
ATOM 700 C CA . ALA A 1 88 ? 17.787 9.222 -0.955 1.00 72.44 88 ALA A CA 1
ATOM 701 C C . ALA A 1 88 ? 17.298 10.062 -2.150 1.00 72.44 88 ALA A C 1
ATOM 703 O O . ALA A 1 88 ? 16.593 11.047 -1.949 1.00 72.44 88 ALA A O 1
ATOM 704 N N . ASN A 1 89 ? 17.632 9.650 -3.377 1.00 73.00 89 ASN A N 1
ATOM 705 C CA . ASN A 1 89 ? 17.214 10.309 -4.620 1.00 73.00 89 ASN A CA 1
ATOM 706 C C . ASN A 1 89 ? 16.536 9.349 -5.607 1.00 73.00 89 ASN A C 1
ATOM 708 O O . ASN A 1 89 ? 16.297 9.710 -6.758 1.00 73.00 89 ASN A O 1
ATOM 712 N N . GLU A 1 90 ? 16.231 8.127 -5.174 1.00 80.56 90 GLU A N 1
ATOM 713 C CA . GLU A 1 90 ? 15.641 7.110 -6.035 1.00 80.56 90 GLU A CA 1
ATOM 714 C C . GLU A 1 90 ? 14.292 6.668 -5.497 1.00 80.56 90 GLU A C 1
ATOM 716 O O . GLU A 1 90 ? 14.082 6.496 -4.296 1.00 80.56 90 GLU A O 1
ATOM 721 N N . GLY A 1 91 ? 13.364 6.426 -6.409 1.00 81.75 91 GLY A N 1
ATOM 722 C CA . GLY A 1 91 ? 12.103 5.808 -6.071 1.00 81.75 91 GLY A CA 1
ATOM 723 C C . GLY A 1 91 ? 11.332 5.414 -7.306 1.00 81.75 91 GLY A C 1
ATOM 724 O O . GLY A 1 91 ? 11.690 5.734 -8.440 1.00 81.75 91 GLY A O 1
ATOM 725 N N . GLN A 1 92 ? 10.271 4.663 -7.072 1.00 87.25 92 GLN A N 1
ATOM 726 C CA . GLN A 1 92 ? 9.455 4.102 -8.132 1.00 87.25 92 GLN A CA 1
ATOM 727 C C . GLN A 1 92 ? 7.990 4.354 -7.819 1.00 87.25 92 GLN A C 1
ATOM 729 O O . GLN A 1 92 ? 7.536 4.176 -6.687 1.00 87.25 92 GLN A O 1
ATOM 734 N N . PHE A 1 93 ? 7.232 4.729 -8.845 1.00 86.75 93 PHE A N 1
ATOM 735 C CA . PHE A 1 93 ? 5.782 4.717 -8.757 1.00 86.75 93 PHE A CA 1
ATOM 736 C C . PHE A 1 93 ? 5.308 3.272 -8.818 1.00 86.75 93 PHE A C 1
ATOM 738 O O . PHE A 1 93 ? 5.518 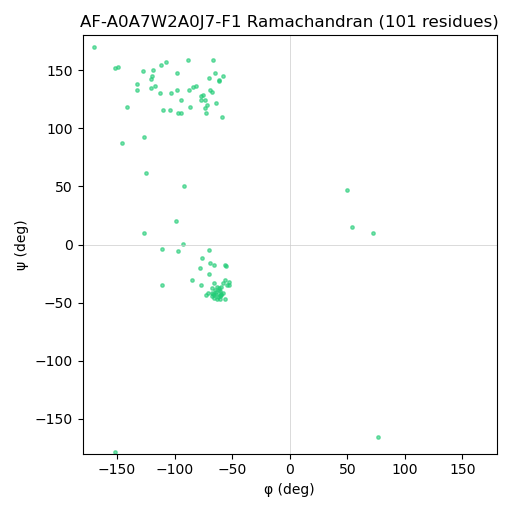2.573 -9.809 1.00 86.75 93 PHE A O 1
ATOM 745 N N . ILE A 1 94 ? 4.678 2.822 -7.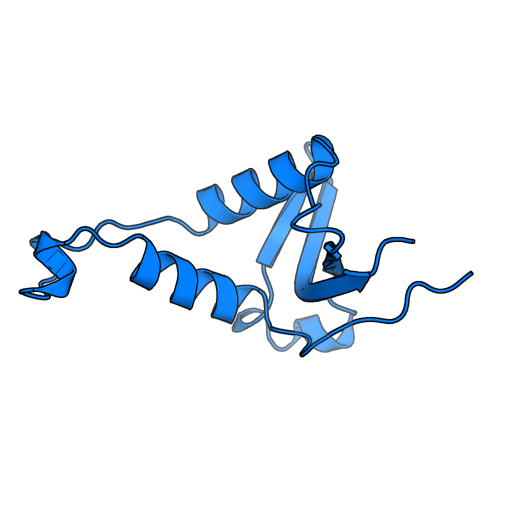743 1.00 89.62 94 ILE A N 1
ATOM 746 C CA . ILE A 1 94 ? 4.003 1.535 -7.674 1.00 89.62 94 ILE A CA 1
ATOM 747 C C . ILE A 1 94 ? 2.527 1.778 -7.926 1.00 89.62 94 ILE A C 1
ATOM 749 O O . ILE A 1 94 ? 1.930 2.671 -7.335 1.00 89.62 94 ILE A O 1
ATOM 753 N N . GLN A 1 95 ? 1.935 0.976 -8.799 1.00 89.62 95 GLN A N 1
ATOM 754 C CA . GLN A 1 95 ? 0.506 1.046 -9.091 1.00 89.62 95 GLN A CA 1
ATOM 755 C C . GLN A 1 95 ? -0.222 -0.183 -8.567 1.00 89.62 95 GLN A C 1
ATOM 757 O O . GLN A 1 95 ? -1.360 -0.085 -8.117 1.00 89.62 95 GLN A O 1
ATOM 762 N N . HIS A 1 96 ? 0.427 -1.346 -8.610 1.00 90.06 96 HIS A N 1
ATOM 763 C CA . HIS A 1 96 ? -0.248 -2.610 -8.379 1.00 90.06 96 HIS A CA 1
ATOM 764 C C . HIS A 1 96 ? 0.423 -3.466 -7.316 1.00 90.06 96 HIS A C 1
ATOM 766 O O . HIS A 1 96 ? 1.646 -3.495 -7.208 1.00 90.06 96 HIS A O 1
ATOM 772 N N . LEU A 1 97 ? -0.398 -4.241 -6.622 1.00 90.06 97 LEU A N 1
ATOM 773 C CA . LEU A 1 97 ? -0.010 -5.312 -5.719 1.00 90.06 97 LEU A CA 1
ATOM 774 C C . LEU A 1 97 ? -0.547 -6.634 -6.272 1.00 90.06 97 LEU A C 1
ATOM 776 O O . LEU A 1 97 ? -1.686 -6.700 -6.742 1.00 90.06 97 LEU A O 1
ATOM 780 N N . TYR A 1 98 ? 0.271 -7.680 -6.251 1.00 90.44 98 TYR A N 1
ATOM 781 C CA . TYR A 1 98 ? -0.142 -9.023 -6.659 1.00 90.44 98 TYR A CA 1
ATOM 782 C C . TYR A 1 98 ? 0.672 -10.082 -5.929 1.00 90.44 98 TYR A C 1
ATOM 784 O O . TYR A 1 98 ? 1.822 -9.848 -5.562 1.00 90.44 98 TYR A O 1
ATOM 792 N N . PHE A 1 99 ? 0.082 -11.257 -5.739 1.00 90.12 99 PHE A N 1
ATOM 793 C CA . PHE A 1 99 ? 0.767 -12.378 -5.116 1.00 90.12 99 PHE A CA 1
ATOM 794 C C . PHE A 1 99 ? 1.310 -13.335 -6.166 1.00 90.12 99 PHE A C 1
ATOM 796 O O . PHE A 1 99 ? 0.699 -13.530 -7.216 1.00 90.12 99 PHE A O 1
ATOM 803 N N . THR A 1 100 ? 2.434 -13.965 -5.866 1.00 90.25 100 THR A N 1
ATOM 804 C CA . THR A 1 100 ? 2.905 -15.163 -6.553 1.00 90.25 100 THR A CA 1
ATOM 805 C C . THR A 1 100 ? 3.004 -16.315 -5.566 1.00 90.25 100 THR A C 1
ATOM 807 O O . THR A 1 100 ? 3.216 -16.095 -4.375 1.00 90.25 100 THR A O 1
ATOM 810 N N . LYS A 1 101 ? 2.818 -17.549 -6.039 1.00 85.88 101 LYS A N 1
ATOM 811 C CA . LYS A 1 101 ? 3.123 -18.731 -5.225 1.00 85.88 101 LYS A CA 1
ATOM 812 C C . LYS A 1 101 ? 4.623 -18.943 -5.205 1.00 85.88 101 LYS A C 1
ATOM 814 O O . LYS A 1 101 ? 5.228 -19.024 -6.270 1.00 85.88 101 LYS A O 1
ATOM 819 N N . GLU A 1 102 ? 5.173 -19.067 -4.011 1.00 74.88 102 GLU A N 1
ATOM 820 C CA . GLU A 1 102 ? 6.533 -19.543 -3.823 1.00 74.88 102 GLU A CA 1
ATOM 821 C C . GLU A 1 102 ? 6.510 -21.078 -3.836 1.00 74.88 102 GLU A C 1
ATOM 823 O O . GLU A 1 102 ? 5.573 -21.689 -3.311 1.00 74.88 102 GLU A O 1
ATOM 828 N N . LYS A 1 103 ? 7.460 -21.692 -4.547 1.00 59.81 103 LYS A N 1
ATOM 829 C CA . LYS A 1 103 ? 7.574 -23.152 -4.659 1.00 59.81 103 LYS A CA 1
ATOM 830 C C . LYS A 1 103 ? 8.358 -23.746 -3.505 1.00 59.81 103 LYS A C 1
ATOM 832 O O . LYS A 1 103 ? 9.403 -23.155 -3.167 1.00 59.81 103 LYS A O 1
#

Secondary structure (DSSP, 8-state):
----EEEEEEEHHHHHHHHHHHHS-HHHHHS--GGG-----HHHHHHHHHHHHHTT--EETTEEEEEEEPPGGGGG-GGG-EEEEEETTEEEEEEEEEEEE--

Mean predicted aligned error: 7.17 Å

Solvent-accessible surface area (backbone atoms only — not comparable to full-atom values): 6088 Å² total; per-residue (Å²): 136,84,66,57,72,47,84,75,76,39,45,45,49,58,53,50,55,51,48,47,61,70,68,45,49,70,67,22,74,78,52,77,44,83,89,52,57,68,86,74,56,70,69,56,54,33,50,52,54,42,51,32,60,72,67,66,63,40,66,55,96,61,27,35,61,43,78,37,64,57,56,81,84,48,70,80,48,60,86,44,40,45,70,33,70,76,50,102,92,39,62,47,46,31,24,31,37,38,32,24,57,61,132

pLDDT: mean 82.65, std 11.02, range [42.53, 91.25]